Protein AF-A0A915IKS9-F1 (afdb_monomer_lite)

Secondary structure (DSSP, 8-state):
--HHHHHHHHHHHHHHHHHHHHHHHHHHHHHHHTTS----------------------------SS----S-----------EE---GGGTTSS--EE-SS-TT--SSHHHHHHHHGGGHHHHHTTS-TTHHHHHHHHHS-EEETTEEEEEPPPPP-

Radius of gyration: 26.79 Å; chains: 1;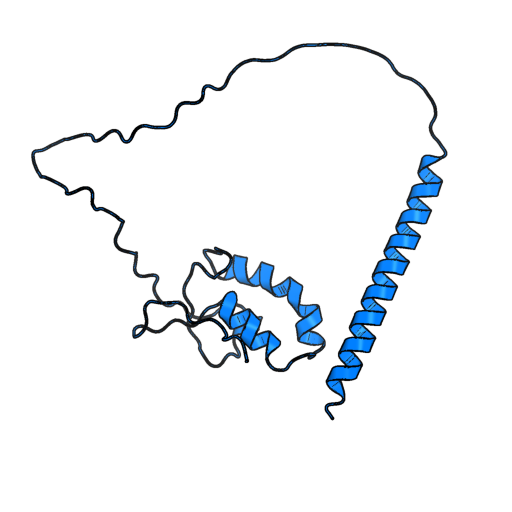 bounding box: 67×36×76 Å

pLDDT: mean 72.83, std 20.29, range [37.09, 98.12]

Organism: Romanomermis culicivorax (NCBI:txid13658)

Structure (mmCIF, N/CA/C/O backbone):
data_AF-A0A915IKS9-F1
#
_entry.id   AF-A0A915IKS9-F1
#
loop_
_atom_site.group_PDB
_atom_site.id
_atom_site.type_symbol
_atom_site.label_atom_id
_atom_site.label_alt_id
_atom_site.label_comp_id
_atom_site.label_asym_id
_atom_site.label_entity_id
_atom_site.label_seq_id
_atom_site.pdbx_PDB_ins_code
_atom_site.Cartn_x
_atom_site.Cartn_y
_atom_site.Cartn_z
_atom_site.occupancy
_atom_site.B_iso_or_equiv
_atom_site.auth_seq_id
_atom_site.auth_comp_id
_atom_site.auth_asym_id
_atom_site.auth_atom_id
_atom_site.pdbx_PDB_model_num
ATOM 1 N N . MET A 1 1 ? -26.507 4.222 9.496 1.00 41.69 1 MET A N 1
ATOM 2 C CA . MET A 1 1 ? -25.523 4.870 10.392 1.00 41.69 1 MET A CA 1
ATOM 3 C C . MET A 1 1 ? -24.549 3.788 10.842 1.00 41.69 1 MET A C 1
ATOM 5 O O . MET A 1 1 ? -24.970 2.900 11.567 1.00 41.69 1 MET A O 1
ATOM 9 N N . HIS A 1 2 ? -23.323 3.757 10.301 1.00 54.41 2 HIS A N 1
ATOM 10 C CA . HIS A 1 2 ? -22.366 2.670 10.568 1.00 54.41 2 HIS A CA 1
ATOM 11 C C . HIS A 1 2 ? -21.777 2.818 11.984 1.00 54.41 2 HIS A C 1
ATOM 13 O O . HIS A 1 2 ? -21.148 3.846 12.249 1.00 54.41 2 HIS A O 1
ATOM 19 N N . PRO A 1 3 ? -21.928 1.827 12.879 1.00 57.56 3 PRO A N 1
ATOM 20 C CA . PRO A 1 3 ? -21.398 1.897 14.245 1.00 57.56 3 PRO A CA 1
ATOM 21 C C . PRO A 1 3 ? -19.862 2.037 14.308 1.00 57.56 3 PRO A C 1
ATOM 23 O O . PRO A 1 3 ? -19.346 2.578 15.282 1.00 57.56 3 PRO A O 1
ATOM 26 N N . GLY A 1 4 ? -19.132 1.653 13.251 1.00 57.69 4 GLY A N 1
ATOM 27 C CA . GLY A 1 4 ? -17.664 1.739 13.188 1.00 57.69 4 GLY A CA 1
ATOM 28 C C . GLY A 1 4 ? -17.087 3.161 13.135 1.00 57.69 4 GLY A C 1
ATOM 29 O O . GLY A 1 4 ? -16.036 3.420 13.715 1.00 57.69 4 GLY A O 1
ATOM 30 N N . LYS A 1 5 ? -17.796 4.135 12.539 1.00 59.16 5 LYS A N 1
ATOM 31 C CA . LYS A 1 5 ? -17.267 5.509 12.391 1.00 59.16 5 LYS A CA 1
ATOM 32 C C . LYS A 1 5 ? -17.088 6.221 13.739 1.00 59.16 5 LYS A C 1
ATOM 34 O O . LYS A 1 5 ? -16.094 6.911 13.952 1.00 59.16 5 LYS A O 1
ATOM 39 N N . TYR A 1 6 ? -18.030 6.025 14.663 1.00 64.25 6 TYR A N 1
ATOM 40 C CA . TYR A 1 6 ? -17.951 6.585 16.018 1.00 64.25 6 TYR A CA 1
ATOM 41 C C . TYR A 1 6 ? -16.874 5.900 16.859 1.00 64.25 6 TYR A C 1
ATOM 43 O O . TYR A 1 6 ? -16.197 6.560 17.644 1.00 64.25 6 TYR A O 1
ATOM 51 N N . PHE A 1 7 ? -16.684 4.594 16.661 1.00 66.44 7 PHE A N 1
ATOM 52 C CA . PHE A 1 7 ? -15.640 3.832 17.339 1.00 66.44 7 PHE A CA 1
ATOM 53 C C . PHE A 1 7 ? -14.244 4.342 16.965 1.00 66.44 7 PHE A C 1
ATOM 55 O O . PHE A 1 7 ? -13.393 4.495 17.838 1.00 66.44 7 PHE A O 1
ATOM 62 N N . CYS A 1 8 ? -14.049 4.718 15.701 1.00 70.50 8 CYS A N 1
ATOM 63 C CA . CYS A 1 8 ? -12.806 5.319 15.235 1.00 70.50 8 CYS A CA 1
ATOM 64 C C . CYS A 1 8 ? -12.512 6.690 15.821 1.00 70.50 8 CYS A C 1
ATOM 66 O O . CYS A 1 8 ? -11.409 6.907 16.313 1.00 70.50 8 CYS A O 1
ATOM 68 N N . LEU A 1 9 ? -13.488 7.601 15.837 1.00 71.81 9 LEU A N 1
ATOM 69 C CA . LEU A 1 9 ? -13.283 8.912 16.455 1.00 71.81 9 LEU A CA 1
ATOM 70 C C . LEU A 1 9 ? -12.978 8.785 17.951 1.00 71.81 9 LEU A C 1
ATOM 72 O O . LEU A 1 9 ? -12.089 9.472 18.446 1.00 71.81 9 LEU A O 1
ATOM 76 N N . LEU A 1 10 ? -13.655 7.879 18.662 1.00 72.06 10 LEU A N 1
ATOM 77 C CA . LEU A 1 10 ? -13.424 7.650 20.089 1.00 72.06 10 LEU A CA 1
ATOM 78 C C . LEU A 1 10 ? -12.060 7.003 20.365 1.00 72.06 10 LEU A C 1
ATOM 80 O O . LEU A 1 10 ? -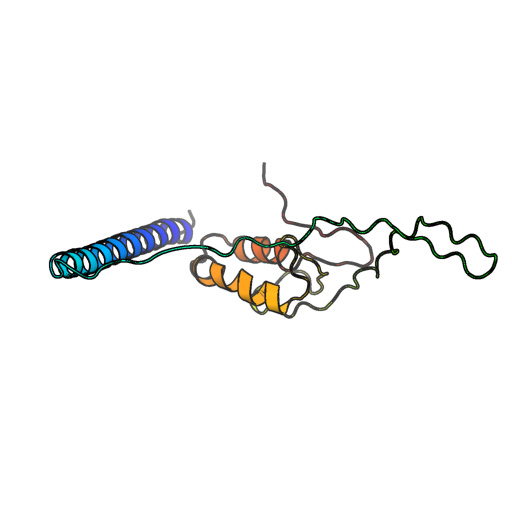11.362 7.459 21.263 1.00 72.06 10 LEU A O 1
ATOM 84 N N . ARG A 1 11 ? -11.645 5.987 19.597 1.00 72.06 11 ARG A N 1
ATOM 85 C CA . ARG A 1 11 ? -10.352 5.295 19.766 1.00 72.06 11 ARG A CA 1
ATOM 86 C C . ARG A 1 11 ? -9.164 6.157 19.355 1.00 72.06 11 ARG A C 1
ATOM 88 O O . ARG A 1 11 ? -8.187 6.181 20.092 1.00 72.06 11 ARG A O 1
ATOM 95 N N . ILE A 1 12 ? -9.256 6.886 18.240 1.00 74.12 12 ILE A N 1
ATOM 96 C CA . ILE A 1 12 ? -8.216 7.837 17.815 1.00 74.12 12 ILE A CA 1
ATOM 97 C C . ILE A 1 12 ? -8.108 8.965 18.842 1.00 74.12 12 ILE A C 1
ATOM 99 O O . ILE A 1 12 ? -7.006 9.281 19.272 1.00 74.12 12 ILE A O 1
ATOM 103 N N . SER A 1 13 ? -9.234 9.508 19.322 1.00 76.25 13 SER A N 1
ATOM 104 C CA . SER A 1 13 ? -9.206 10.522 20.384 1.00 76.25 13 SER A CA 1
ATOM 105 C C . SER A 1 13 ? -8.608 9.976 21.678 1.00 76.25 13 SER A C 1
ATOM 107 O O . SER A 1 13 ? -7.792 10.649 22.290 1.00 76.25 13 SER A O 1
ATOM 109 N N . TYR A 1 14 ? -8.957 8.755 22.093 1.00 79.50 14 TYR A N 1
ATOM 110 C CA . TYR A 1 14 ? -8.399 8.145 23.301 1.00 79.50 14 TYR A CA 1
ATOM 111 C C . TYR A 1 14 ? -6.902 7.857 23.142 1.00 79.50 14 TYR A C 1
ATOM 113 O O . TYR A 1 14 ? -6.137 8.195 24.028 1.00 79.50 14 TYR A O 1
ATOM 121 N N . LEU A 1 15 ? -6.446 7.327 22.002 1.00 78.00 15 LEU A N 1
ATOM 122 C CA . LEU A 1 15 ? -5.018 7.139 21.717 1.00 78.00 15 LEU A CA 1
ATOM 123 C C . LEU A 1 15 ? -4.256 8.465 21.718 1.00 78.00 15 LEU A C 1
ATOM 125 O O . LEU A 1 15 ? -3.207 8.546 22.342 1.00 78.00 15 LEU A O 1
ATOM 129 N N . LEU A 1 16 ? -4.795 9.514 21.095 1.00 79.50 16 LEU A N 1
ATOM 130 C CA . LEU A 1 16 ? -4.197 10.849 21.133 1.00 79.50 16 LEU A CA 1
ATOM 131 C C . LEU A 1 16 ? -4.157 11.406 22.561 1.00 79.50 16 LEU A C 1
ATOM 133 O O . LEU A 1 16 ? -3.137 11.948 22.963 1.00 79.50 16 LEU A O 1
ATOM 137 N N . ILE A 1 17 ? -5.215 11.219 23.356 1.00 82.62 17 ILE A N 1
ATOM 138 C CA . ILE A 1 17 ? -5.233 11.598 24.777 1.00 82.62 17 ILE A CA 1
ATOM 139 C C . ILE A 1 17 ? -4.177 10.812 25.564 1.00 82.62 17 ILE A C 1
ATOM 141 O O . ILE A 1 17 ? -3.473 11.409 26.367 1.00 82.62 17 ILE A O 1
ATOM 145 N N . PHE A 1 18 ? -4.026 9.505 25.332 1.00 80.06 18 PHE A N 1
ATOM 146 C CA . PHE A 1 18 ? -3.019 8.672 25.998 1.00 80.06 18 PHE A CA 1
ATOM 147 C C . PHE A 1 18 ? -1.597 9.039 25.586 1.00 80.06 18 PHE A C 1
ATOM 149 O O . PHE A 1 18 ? -0.738 9.111 26.453 1.00 80.06 18 PHE A O 1
ATOM 156 N N . ILE A 1 19 ? -1.349 9.309 24.303 1.00 83.75 19 ILE A N 1
ATOM 157 C CA . ILE A 1 19 ? -0.048 9.766 23.802 1.00 83.75 19 ILE A CA 1
ATOM 158 C C . ILE A 1 19 ? 0.281 11.130 24.404 1.00 83.75 19 ILE A C 1
ATOM 160 O O . ILE A 1 19 ? 1.359 11.300 24.954 1.00 83.75 19 ILE A O 1
ATOM 164 N N . VAL A 1 20 ? -0.658 12.079 24.389 1.00 84.31 20 VAL A N 1
ATOM 165 C CA . VAL A 1 20 ? -0.468 13.400 25.003 1.00 84.31 20 VAL A CA 1
ATOM 166 C C . VAL A 1 20 ? -0.233 13.268 26.508 1.00 84.31 20 VAL A C 1
ATOM 168 O O . VAL A 1 20 ? 0.686 13.884 27.031 1.00 84.31 20 VAL A O 1
ATOM 171 N N . HIS A 1 21 ? -0.997 12.432 27.211 1.00 84.56 21 HIS A N 1
ATOM 172 C CA . HIS A 1 21 ? -0.825 12.210 28.646 1.00 84.56 21 HIS A CA 1
ATOM 173 C C . HIS A 1 21 ? 0.508 11.519 28.972 1.00 84.56 21 HIS A C 1
ATOM 175 O O . HIS A 1 21 ? 1.189 11.932 29.903 1.00 84.56 21 HIS A O 1
ATOM 181 N N . TYR A 1 22 ? 0.911 10.513 28.192 1.00 79.00 22 TYR A N 1
ATOM 182 C CA . TYR A 1 22 ? 2.190 9.815 28.334 1.00 79.00 22 TYR A CA 1
ATOM 183 C C . TYR A 1 22 ? 3.370 10.748 28.044 1.00 79.00 22 TYR A C 1
ATOM 185 O O . TYR A 1 22 ? 4.272 10.856 28.864 1.00 79.00 22 TYR A O 1
ATOM 193 N N . SER A 1 23 ? 3.323 11.513 26.951 1.00 77.81 23 SER A N 1
ATOM 194 C CA . SER A 1 23 ? 4.346 12.510 26.625 1.00 77.81 23 SER A CA 1
ATOM 195 C C . SER A 1 23 ? 4.418 13.644 27.649 1.00 77.81 23 SER A C 1
ATOM 197 O O . SER A 1 23 ? 5.507 14.148 27.885 1.00 77.81 23 SER A O 1
ATOM 199 N N . ILE A 1 24 ? 3.302 14.041 28.278 1.00 78.06 24 ILE A N 1
ATOM 200 C CA . ILE A 1 24 ? 3.291 15.000 29.399 1.00 78.06 24 ILE A CA 1
ATOM 201 C C . ILE A 1 24 ? 3.924 14.382 30.655 1.00 78.06 24 ILE A C 1
ATOM 203 O O . ILE A 1 24 ? 4.684 15.062 31.342 1.00 78.06 24 ILE A O 1
ATOM 207 N N . SER A 1 25 ? 3.649 13.108 30.951 1.00 67.69 25 SER A N 1
ATOM 208 C CA . SER A 1 25 ? 4.277 12.387 32.066 1.00 67.69 25 SER A CA 1
ATOM 209 C C . SER A 1 25 ? 5.787 12.194 31.863 1.00 67.69 25 SER A C 1
ATOM 211 O O . SER A 1 25 ? 6.544 12.495 32.780 1.00 67.69 25 SER A O 1
ATOM 213 N N . ASP A 1 26 ? 6.238 11.815 30.663 1.00 63.00 26 ASP A N 1
ATOM 214 C CA . ASP A 1 26 ? 7.666 11.742 30.310 1.00 63.00 26 ASP A CA 1
ATOM 215 C C . ASP A 1 26 ? 8.338 13.126 30.360 1.00 63.00 26 ASP A C 1
ATOM 217 O O . ASP A 1 26 ? 9.484 13.256 30.792 1.00 63.00 26 ASP A O 1
ATOM 221 N N . ASN A 1 27 ? 7.631 14.196 29.966 1.00 59.41 27 ASN A N 1
ATOM 222 C CA . ASN A 1 27 ? 8.135 15.567 30.110 1.00 59.41 27 ASN A CA 1
ATOM 223 C C . ASN A 1 27 ? 8.356 15.932 31.586 1.00 59.41 27 ASN A C 1
ATOM 225 O O . ASN A 1 27 ? 9.328 16.603 31.915 1.00 59.41 27 ASN A O 1
ATOM 229 N N . PHE A 1 28 ? 7.479 15.466 32.480 1.00 58.88 28 PHE A N 1
ATOM 230 C CA . PHE A 1 28 ? 7.557 15.738 33.915 1.00 58.88 28 PHE A CA 1
ATOM 231 C C . PHE A 1 28 ? 8.701 14.977 34.603 1.00 58.88 28 PHE A C 1
ATOM 233 O O . PHE A 1 28 ? 9.380 15.545 35.459 1.00 58.88 28 PHE A O 1
ATOM 240 N N . GLU A 1 29 ? 8.959 13.729 34.204 1.00 58.56 29 GLU A N 1
ATOM 241 C CA . GLU A 1 29 ? 10.067 12.927 34.742 1.00 58.56 29 GLU A CA 1
ATOM 242 C C . GLU A 1 29 ? 11.431 13.500 34.310 1.00 58.56 29 GLU A C 1
ATOM 244 O O . GLU A 1 29 ? 12.319 13.693 35.144 1.00 58.56 29 GLU A O 1
ATOM 249 N N . ASN A 1 30 ? 11.546 13.949 33.053 1.00 54.53 30 ASN A N 1
ATOM 250 C CA . ASN A 1 30 ? 12.735 14.650 32.553 1.00 54.53 30 ASN A CA 1
ATOM 251 C C . ASN A 1 30 ? 12.957 16.026 33.220 1.00 54.53 30 ASN A C 1
ATOM 253 O O . ASN A 1 30 ? 14.101 16.419 33.461 1.00 54.53 30 ASN A O 1
ATOM 257 N N . HIS A 1 31 ? 11.890 16.749 33.588 1.00 56.88 31 HIS A N 1
ATOM 258 C CA . HIS A 1 31 ? 12.007 18.068 34.227 1.00 56.88 31 HIS A CA 1
ATOM 259 C C . HIS A 1 31 ? 12.482 18.008 35.691 1.00 56.88 31 HIS A C 1
ATOM 261 O O . HIS A 1 31 ? 13.012 18.998 36.204 1.00 56.88 31 HIS A O 1
ATOM 267 N N . LEU A 1 32 ? 12.328 16.863 36.370 1.00 56.12 32 LEU A N 1
ATOM 268 C CA . LEU A 1 32 ? 12.842 16.656 37.730 1.00 56.12 32 LEU A CA 1
ATOM 269 C C . LEU A 1 32 ? 14.339 16.303 37.739 1.00 56.12 32 LEU A C 1
ATOM 271 O O . LEU A 1 32 ? 15.047 16.709 38.663 1.00 56.12 32 LEU A O 1
ATOM 275 N N . GLN A 1 33 ? 14.855 15.644 36.696 1.00 55.38 33 GLN A N 1
ATOM 276 C CA . GLN A 1 33 ? 16.280 15.293 36.588 1.00 55.38 33 GLN A CA 1
ATOM 277 C C . GLN A 1 33 ? 17.174 16.448 36.117 1.00 55.38 33 GLN A C 1
ATOM 279 O O . GLN A 1 33 ? 18.367 16.445 36.402 1.00 55.38 33 GLN A O 1
ATOM 284 N N . GLN A 1 34 ? 16.614 17.483 35.485 1.00 55.84 34 GLN A N 1
ATOM 285 C CA . GLN A 1 34 ? 17.380 18.655 35.036 1.00 55.84 34 GLN A CA 1
ATOM 286 C C . GLN A 1 34 ? 17.671 19.687 36.135 1.00 55.84 34 GLN A C 1
ATOM 288 O O . GLN A 1 34 ? 18.408 20.641 35.903 1.00 55.84 34 GLN A O 1
ATOM 293 N N . SER A 1 35 ? 17.126 19.501 37.341 1.00 49.69 35 SER A N 1
ATOM 294 C CA . SER A 1 35 ? 17.351 20.416 38.470 1.00 49.69 35 SER A CA 1
ATOM 295 C C . SER A 1 35 ? 18.584 20.080 39.323 1.00 49.69 35 SER A C 1
ATOM 297 O O . SER A 1 35 ? 18.886 20.807 40.268 1.00 49.69 35 SER A O 1
ATOM 299 N N . VAL A 1 36 ? 19.324 19.013 38.990 1.00 58.16 36 VAL A N 1
ATOM 300 C CA . VAL A 1 36 ? 20.522 18.571 39.722 1.00 58.16 36 VAL A CA 1
ATOM 301 C C . VAL A 1 36 ? 21.657 18.302 38.733 1.00 58.16 36 VAL A C 1
ATOM 303 O O . VAL A 1 36 ? 21.815 17.175 38.295 1.00 58.16 36 VAL A O 1
ATOM 306 N N . ILE A 1 37 ? 22.408 19.337 38.348 1.00 56.09 37 ILE A N 1
ATOM 307 C CA . ILE A 1 37 ? 23.871 19.357 38.120 1.00 56.09 37 ILE A CA 1
ATOM 308 C C . ILE A 1 37 ? 24.233 20.813 37.775 1.00 56.09 37 ILE A C 1
ATOM 310 O O . ILE A 1 37 ? 23.763 21.372 36.786 1.00 56.09 37 ILE A O 1
ATOM 314 N N . SER A 1 38 ? 25.049 21.419 38.638 1.00 42.44 38 SER A N 1
ATOM 315 C CA . SER A 1 38 ? 25.654 22.748 38.506 1.00 42.44 38 SER A CA 1
ATOM 316 C C . SER A 1 38 ? 27.176 22.585 38.447 1.00 42.44 38 SER A C 1
ATOM 318 O O . SER A 1 38 ? 27.723 21.846 39.260 1.00 42.44 38 SER A O 1
ATOM 320 N N . GLU A 1 39 ? 27.789 23.335 37.524 1.00 57.69 39 GLU A N 1
ATOM 321 C CA . GLU A 1 39 ? 29.181 23.831 37.463 1.00 57.69 39 GLU A CA 1
ATOM 322 C C . GLU A 1 39 ? 30.383 22.896 37.152 1.00 57.69 39 GLU A C 1
ATOM 324 O O . GLU A 1 39 ? 30.690 21.962 37.884 1.00 57.69 39 GLU A O 1
ATOM 329 N N . ASN A 1 40 ? 31.142 23.353 36.133 1.00 41.06 40 ASN A N 1
ATOM 330 C CA . ASN A 1 40 ? 32.596 23.252 35.871 1.00 41.06 40 ASN A CA 1
ATOM 331 C C . ASN A 1 40 ? 33.187 22.033 35.133 1.00 41.06 40 ASN A C 1
ATOM 333 O O . ASN A 1 40 ? 33.287 20.948 35.687 1.00 41.06 40 ASN A O 1
ATOM 337 N N . ASP A 1 41 ? 33.632 22.266 33.885 1.00 44.03 41 ASP A N 1
ATOM 338 C CA . ASP A 1 41 ? 35.048 22.284 33.428 1.00 44.03 41 ASP A CA 1
ATOM 339 C C . ASP A 1 41 ? 35.050 22.679 31.920 1.00 44.03 41 ASP A C 1
ATOM 341 O O . ASP A 1 41 ? 34.355 22.055 31.127 1.00 44.03 41 ASP A O 1
ATOM 345 N N . PHE A 1 42 ? 35.506 23.867 31.492 1.00 42.31 42 PHE A N 1
ATOM 346 C CA . PHE A 1 42 ? 36.889 24.360 31.290 1.00 42.31 42 PHE A CA 1
ATOM 347 C C . PHE A 1 42 ? 37.459 24.085 29.860 1.00 42.31 42 PHE A C 1
ATOM 349 O O . PHE A 1 42 ? 37.278 23.000 29.326 1.00 42.31 42 PHE A O 1
ATOM 356 N N . TYR A 1 43 ? 38.081 25.129 29.267 1.00 40.16 43 TYR A N 1
ATOM 357 C CA . TYR A 1 43 ? 38.610 25.373 27.888 1.00 40.16 43 TYR A CA 1
ATOM 358 C C . TYR A 1 43 ? 39.497 24.250 27.273 1.00 40.16 43 TYR A C 1
ATOM 360 O O . TYR A 1 43 ? 40.063 23.464 28.024 1.00 40.16 43 TYR A O 1
ATOM 368 N N . ASP A 1 44 ? 39.641 24.046 25.947 1.00 40.34 44 ASP A N 1
ATOM 369 C CA . ASP A 1 44 ? 40.265 24.871 24.868 1.00 40.34 44 ASP A CA 1
ATOM 370 C C . ASP A 1 44 ? 39.957 24.210 23.481 1.00 40.34 44 ASP A C 1
ATOM 372 O O . ASP A 1 44 ? 39.821 22.990 23.429 1.00 40.34 44 ASP A O 1
ATOM 376 N N . HIS A 1 45 ? 39.627 24.900 22.374 1.00 48.44 45 HIS A N 1
ATOM 377 C CA . HIS A 1 45 ? 40.402 25.734 21.417 1.00 48.44 45 HIS A CA 1
ATOM 378 C C . HIS A 1 45 ? 40.792 25.001 20.101 1.00 48.44 45 HIS A C 1
ATOM 380 O O . HIS A 1 45 ? 41.606 24.084 20.106 1.00 48.44 45 HIS A O 1
ATOM 386 N N . ASP A 1 46 ? 40.168 25.480 19.015 1.00 44.16 46 ASP A N 1
ATOM 387 C CA . ASP A 1 46 ? 40.620 25.715 17.629 1.00 44.16 46 ASP A CA 1
ATOM 388 C C . ASP A 1 46 ? 41.068 24.634 16.609 1.00 44.16 46 ASP A C 1
ATOM 390 O O . ASP A 1 46 ? 41.874 23.740 16.853 1.00 44.16 46 ASP A O 1
ATOM 394 N N . ASP A 1 47 ? 40.548 24.908 15.399 1.00 52.22 47 ASP A N 1
ATOM 395 C CA . ASP A 1 47 ? 41.066 24.791 14.028 1.00 52.22 47 ASP A CA 1
ATOM 396 C C . ASP A 1 47 ? 41.153 23.450 13.279 1.00 52.22 47 ASP A C 1
ATOM 398 O O . ASP A 1 47 ? 41.903 22.530 13.603 1.00 52.22 47 ASP A O 1
ATOM 402 N N . GLY A 1 48 ? 40.444 23.430 12.142 1.00 43.31 48 GLY A N 1
ATOM 403 C CA . GLY A 1 48 ? 40.544 22.422 11.091 1.00 43.31 48 GLY A CA 1
ATOM 404 C C . GLY A 1 48 ? 39.586 22.659 9.917 1.00 43.31 48 GLY A C 1
ATOM 405 O O . GLY A 1 48 ? 38.828 21.757 9.579 1.00 43.31 48 GLY A O 1
ATOM 406 N N . ASP A 1 49 ? 39.600 23.850 9.308 1.00 50.19 49 ASP A N 1
ATOM 407 C CA . ASP A 1 49 ? 39.126 24.033 7.926 1.00 50.19 49 ASP A CA 1
ATOM 408 C C . ASP A 1 49 ? 40.172 23.430 6.976 1.00 50.19 49 ASP A C 1
ATOM 410 O O . ASP A 1 49 ? 41.335 23.815 7.078 1.00 50.19 49 ASP A O 1
ATOM 414 N N . LEU A 1 50 ? 39.774 22.510 6.082 1.00 53.38 50 LEU A N 1
ATOM 415 C CA . LEU A 1 50 ? 40.429 22.191 4.797 1.00 53.38 50 LEU A CA 1
ATOM 416 C C . LEU A 1 50 ? 39.541 21.236 3.957 1.00 53.38 50 LEU A C 1
ATOM 418 O O . LEU A 1 50 ? 39.362 20.070 4.300 1.00 53.38 50 LEU A O 1
ATOM 422 N N . ASP A 1 51 ? 39.025 21.809 2.865 1.00 43.81 51 ASP A N 1
ATOM 423 C CA . ASP A 1 51 ? 38.758 21.291 1.513 1.00 43.81 51 ASP A CA 1
ATOM 424 C C . ASP A 1 51 ? 37.931 20.005 1.283 1.00 43.81 51 ASP A C 1
ATOM 426 O O . ASP A 1 51 ? 38.390 18.892 1.521 1.00 43.81 51 ASP A O 1
ATOM 430 N N . ASP A 1 52 ? 36.796 20.151 0.581 1.00 46.44 52 ASP A N 1
ATOM 431 C CA . ASP A 1 52 ? 36.615 19.361 -0.645 1.00 46.44 52 ASP A CA 1
ATOM 432 C C . ASP A 1 52 ? 35.928 20.202 -1.731 1.00 46.44 52 ASP A C 1
ATOM 434 O O . ASP A 1 52 ? 34.826 20.736 -1.566 1.00 46.44 52 ASP A O 1
ATOM 438 N N . ASP A 1 53 ? 36.664 20.375 -2.825 1.00 47.38 53 ASP A N 1
ATOM 439 C CA . ASP A 1 53 ? 36.336 21.219 -3.959 1.00 47.38 53 ASP A CA 1
ATOM 440 C C . ASP A 1 53 ? 35.103 20.709 -4.707 1.00 47.38 53 ASP A C 1
ATOM 442 O O . ASP A 1 53 ? 34.943 19.540 -5.067 1.00 47.38 53 ASP A O 1
ATOM 446 N N . GLN A 1 54 ? 34.244 21.664 -5.029 1.00 48.16 54 GLN A N 1
ATOM 447 C CA . GLN A 1 54 ? 33.093 21.491 -5.885 1.00 48.16 54 GLN A CA 1
ATOM 448 C C . GLN A 1 54 ? 33.541 21.253 -7.333 1.00 48.16 54 GLN A C 1
ATOM 450 O O . GLN A 1 54 ? 33.691 22.202 -8.099 1.00 48.16 54 GLN A O 1
ATOM 455 N N . GLN A 1 55 ? 33.679 19.989 -7.744 1.00 41.84 55 GLN A N 1
ATOM 456 C CA . GLN A 1 55 ? 33.803 19.627 -9.158 1.00 41.84 55 GLN A CA 1
ATOM 457 C C . GLN A 1 55 ? 32.622 18.754 -9.601 1.00 41.84 55 GLN A C 1
ATOM 459 O O . GLN A 1 55 ? 32.612 17.528 -9.505 1.00 41.84 55 GLN A O 1
ATOM 464 N N . HIS A 1 56 ? 31.606 19.437 -10.125 1.00 47.56 56 HIS A N 1
ATOM 465 C CA . HIS A 1 56 ? 30.566 18.875 -10.979 1.00 47.56 56 HIS A CA 1
ATOM 466 C C . HIS A 1 56 ? 31.211 18.046 -12.113 1.00 47.56 56 HIS A C 1
ATOM 468 O O . HIS A 1 56 ? 32.052 18.587 -12.836 1.00 47.56 56 HIS A O 1
ATOM 474 N N . PRO A 1 57 ? 30.882 16.753 -12.297 1.00 44.66 57 PRO A N 1
ATOM 475 C CA . PRO A 1 57 ? 31.448 15.982 -13.390 1.00 44.66 57 PRO A CA 1
ATOM 476 C C . PRO A 1 57 ? 30.757 16.359 -14.702 1.00 44.66 57 PRO A C 1
ATOM 478 O O . PRO A 1 57 ? 29.627 15.960 -14.982 1.00 44.66 57 PRO A O 1
ATOM 481 N N . ASP A 1 58 ? 31.485 17.109 -15.526 1.00 40.44 58 ASP A N 1
ATOM 482 C CA . ASP A 1 58 ? 31.198 17.290 -16.941 1.00 40.44 58 ASP A CA 1
ATOM 483 C C . ASP A 1 58 ? 31.051 15.928 -17.637 1.00 40.44 58 ASP A C 1
ATOM 485 O O . ASP A 1 58 ? 31.900 15.035 -17.527 1.00 40.44 58 ASP A O 1
ATOM 489 N N . HIS A 1 59 ? 29.972 15.786 -18.407 1.00 50.59 59 HIS A N 1
ATOM 490 C CA . HIS A 1 59 ? 29.724 14.674 -19.321 1.00 50.59 59 HIS A CA 1
ATOM 491 C C . HIS A 1 59 ? 30.880 14.525 -20.330 1.00 50.59 59 HIS A C 1
ATOM 493 O O . HIS A 1 59 ? 30.873 15.089 -21.428 1.00 50.59 59 HIS A O 1
ATOM 499 N N . ARG A 1 60 ? 31.886 13.717 -19.989 1.00 49.59 60 ARG A N 1
ATOM 500 C CA . ARG A 1 60 ? 33.000 13.401 -20.885 1.00 49.59 60 ARG A CA 1
ATOM 501 C C . ARG A 1 60 ? 32.588 12.321 -21.883 1.00 49.59 60 ARG A C 1
ATOM 503 O O . ARG A 1 60 ? 32.703 11.125 -21.625 1.00 49.59 60 ARG A O 1
ATOM 510 N N . SER A 1 61 ? 32.143 12.750 -23.061 1.00 42.97 61 SER A N 1
ATOM 511 C CA . SER A 1 61 ? 32.011 11.867 -24.225 1.00 42.97 61 SER A CA 1
ATOM 512 C C . SER A 1 61 ? 33.394 11.363 -24.656 1.00 42.97 61 SER A C 1
ATOM 514 O O . SER A 1 61 ? 34.244 12.148 -25.071 1.00 42.97 61 SER A O 1
ATOM 516 N N . SER A 1 62 ? 33.622 10.050 -24.578 1.00 43.22 62 SER A N 1
ATOM 517 C CA . SER A 1 62 ? 34.795 9.390 -25.163 1.00 43.22 62 SER A CA 1
ATOM 518 C C . SER A 1 62 ? 34.381 8.748 -26.486 1.00 43.22 62 SER A C 1
ATOM 520 O O . SER A 1 62 ? 33.685 7.736 -26.497 1.00 43.22 62 SER A O 1
ATOM 522 N N . ILE A 1 63 ? 34.777 9.348 -27.611 1.00 50.22 63 ILE A N 1
ATOM 523 C CA . ILE A 1 63 ? 34.613 8.750 -28.942 1.00 50.22 63 ILE A CA 1
ATOM 524 C C . ILE A 1 63 ? 35.717 7.702 -29.113 1.00 50.22 63 ILE A C 1
ATOM 526 O O . ILE A 1 63 ? 36.886 8.054 -29.254 1.00 50.22 63 ILE A O 1
ATOM 530 N N . ILE A 1 64 ? 35.355 6.419 -29.139 1.00 55.91 64 ILE A N 1
ATOM 531 C CA . ILE A 1 64 ? 36.223 5.361 -29.665 1.00 55.91 64 ILE A CA 1
ATOM 532 C C . ILE A 1 64 ? 35.408 4.615 -30.727 1.00 55.91 64 ILE A C 1
ATOM 534 O O . ILE A 1 64 ? 34.377 4.023 -30.424 1.00 55.91 64 ILE A O 1
ATOM 538 N N . ASN A 1 65 ? 35.881 4.689 -31.974 1.00 44.97 65 ASN A N 1
ATOM 539 C CA . ASN A 1 65 ? 35.391 3.992 -33.172 1.00 44.97 65 ASN A CA 1
ATOM 540 C C . ASN A 1 65 ? 34.053 4.464 -33.773 1.00 44.97 65 ASN A C 1
ATOM 542 O O . ASN A 1 65 ? 33.066 3.740 -33.740 1.00 44.97 65 ASN A O 1
ATOM 546 N N . GLY A 1 66 ? 34.057 5.635 -34.424 1.00 54.38 66 GLY A N 1
ATOM 547 C CA . GLY A 1 66 ? 33.400 5.848 -35.732 1.00 54.38 66 GLY A CA 1
ATOM 548 C C . GLY A 1 66 ? 31.926 5.459 -35.936 1.00 54.38 66 GLY A C 1
ATOM 549 O O . GLY A 1 66 ? 31.507 5.323 -37.081 1.00 54.38 66 GLY A O 1
ATOM 550 N N . GLN A 1 67 ? 31.129 5.294 -34.883 1.00 51.28 67 GLN A N 1
ATOM 551 C CA . GLN A 1 67 ? 29.689 5.071 -34.964 1.00 51.28 67 GLN A CA 1
ATOM 552 C C . GLN A 1 67 ? 28.997 6.141 -34.124 1.00 51.28 67 GLN A C 1
ATOM 554 O O . GLN A 1 67 ? 29.196 6.226 -32.914 1.00 51.28 67 GLN A O 1
ATOM 559 N N . THR A 1 68 ? 28.188 6.980 -34.769 1.00 45.44 68 THR A N 1
ATOM 560 C CA . THR A 1 68 ? 27.274 7.913 -34.107 1.00 45.44 68 THR A CA 1
ATOM 561 C C . THR A 1 68 ? 26.301 7.128 -33.232 1.00 45.44 68 THR A C 1
ATOM 563 O O . THR A 1 68 ? 25.263 6.668 -33.707 1.00 45.44 68 THR A O 1
ATOM 566 N N . LYS A 1 69 ? 26.614 6.972 -31.944 1.00 42.66 69 LYS A N 1
ATOM 567 C CA . LYS A 1 69 ? 25.583 6.720 -30.941 1.00 42.66 69 LYS A CA 1
ATOM 568 C C . LYS A 1 69 ? 24.949 8.067 -30.643 1.00 42.66 69 LYS A C 1
ATOM 570 O O . LYS A 1 69 ? 25.562 8.930 -30.028 1.00 42.66 69 LYS A O 1
ATOM 575 N N . ASN A 1 70 ? 23.754 8.263 -31.183 1.00 37.09 70 ASN A N 1
ATOM 576 C CA . ASN A 1 70 ? 22.882 9.351 -30.789 1.00 37.09 70 ASN A CA 1
ATOM 577 C C . ASN A 1 70 ? 22.673 9.241 -29.272 1.00 37.09 70 ASN A C 1
ATOM 579 O O . ASN A 1 70 ? 22.023 8.305 -28.810 1.00 37.09 70 ASN A O 1
ATOM 583 N N . SER A 1 71 ? 23.248 10.167 -28.509 1.00 47.41 71 SER A N 1
ATOM 584 C CA . SER A 1 71 ? 23.046 10.307 -27.066 1.00 47.41 71 SER A CA 1
ATOM 585 C C . SER A 1 71 ? 21.662 10.888 -26.755 1.00 47.41 71 SER A C 1
ATOM 587 O O . SER A 1 71 ? 21.532 11.775 -25.928 1.00 47.41 71 SER A O 1
ATOM 589 N N . ASN A 1 72 ? 20.621 10.363 -27.396 1.00 48.66 72 ASN A N 1
ATOM 590 C CA . ASN A 1 72 ? 19.310 10.218 -26.781 1.00 48.66 72 ASN A CA 1
ATOM 591 C C . ASN A 1 72 ? 19.223 8.777 -26.288 1.00 48.66 72 ASN A C 1
ATOM 593 O O . ASN A 1 72 ? 18.419 7.975 -26.753 1.00 48.66 72 ASN A O 1
ATOM 597 N N . GLN A 1 73 ? 20.111 8.444 -25.357 1.00 42.56 73 GLN A N 1
ATOM 598 C CA . GLN A 1 73 ? 19.974 7.264 -24.526 1.00 42.56 73 GLN A CA 1
ATOM 599 C C . GLN A 1 73 ? 19.464 7.748 -23.166 1.00 42.56 73 GLN A C 1
ATOM 601 O O . GLN A 1 73 ? 20.112 7.592 -22.139 1.00 42.56 73 GLN A O 1
ATOM 606 N N . PHE A 1 74 ? 18.263 8.346 -23.177 1.00 51.56 74 PHE A N 1
ATOM 607 C CA . PHE A 1 74 ? 17.305 7.997 -22.135 1.00 51.56 74 PHE A CA 1
ATOM 608 C C . PHE A 1 74 ? 17.232 6.485 -22.250 1.00 51.56 74 PHE A C 1
ATOM 610 O O . PHE A 1 74 ? 16.793 5.985 -23.290 1.00 51.56 74 PHE A O 1
ATOM 617 N N . SER A 1 75 ? 17.858 5.783 -21.301 1.00 38.47 75 SER A N 1
ATOM 618 C CA . SER A 1 75 ? 17.749 4.337 -21.217 1.00 38.47 75 SER A CA 1
ATOM 619 C C . SER A 1 75 ? 16.272 4.056 -21.389 1.00 38.47 75 SER A C 1
ATOM 621 O O . SER A 1 75 ? 15.478 4.474 -20.545 1.00 38.47 75 SER A O 1
ATOM 623 N N . GLY A 1 76 ? 15.906 3.460 -22.529 1.00 42.78 76 GLY A N 1
ATOM 624 C CA . GLY A 1 76 ? 14.583 2.896 -22.688 1.00 42.78 76 GLY A CA 1
ATOM 625 C C . GLY A 1 76 ? 14.355 2.123 -21.410 1.00 42.78 76 GLY A C 1
ATOM 626 O O . GLY A 1 76 ? 15.252 1.380 -20.992 1.00 42.78 76 GLY A O 1
ATOM 627 N N . SER A 1 77 ? 13.263 2.461 -20.731 1.00 48.12 77 SER A N 1
ATOM 628 C CA . SER A 1 77 ? 12.823 1.770 -19.538 1.00 48.12 77 SER A CA 1
ATOM 629 C C . SER A 1 77 ? 13.149 0.297 -19.734 1.00 48.12 77 SER A C 1
ATOM 631 O O . SER A 1 77 ? 12.659 -0.307 -20.692 1.00 48.12 77 SER A O 1
ATOM 633 N N . GLU A 1 78 ? 13.990 -0.274 -18.868 1.00 53.56 78 GLU A N 1
ATOM 634 C CA . GLU A 1 78 ? 13.709 -1.633 -18.425 1.00 53.56 78 GLU A CA 1
ATOM 635 C C . GLU A 1 78 ? 12.237 -1.550 -18.045 1.00 53.56 78 GLU A C 1
ATOM 637 O O . GLU A 1 78 ? 11.887 -0.900 -17.062 1.00 53.56 78 GLU A O 1
ATOM 642 N N . GLU A 1 79 ? 11.380 -1.954 -18.977 1.00 58.00 79 GLU A N 1
ATOM 643 C CA . GLU A 1 79 ? 9.939 -1.814 -18.903 1.00 58.00 79 GLU A CA 1
ATOM 644 C C . GLU A 1 79 ? 9.599 -2.508 -17.598 1.00 58.00 79 GLU A C 1
ATOM 646 O O . GLU A 1 79 ? 9.803 -3.719 -17.512 1.00 58.00 79 GLU A O 1
ATOM 651 N N . ALA A 1 8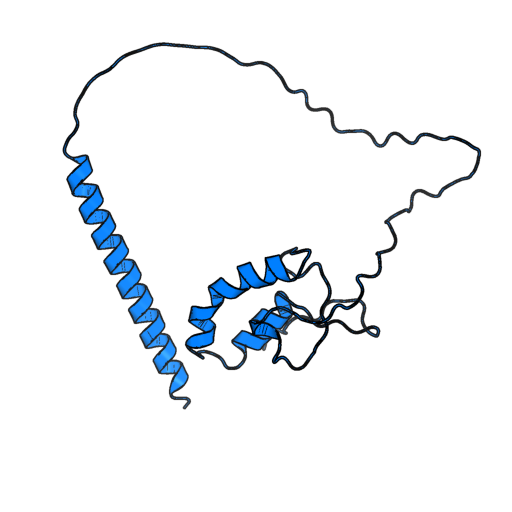0 ? 9.312 -1.732 -16.544 1.00 66.19 80 ALA A N 1
ATOM 652 C CA . ALA A 1 80 ? 9.339 -2.240 -15.181 1.00 66.19 80 ALA A CA 1
ATOM 653 C C . ALA A 1 80 ? 8.314 -3.366 -15.113 1.00 66.19 80 ALA A C 1
ATOM 655 O O . ALA A 1 80 ? 7.104 -3.124 -15.123 1.00 66.19 80 ALA A O 1
ATOM 656 N N . ARG A 1 81 ? 8.813 -4.604 -15.194 1.00 81.38 81 ARG A N 1
ATOM 657 C CA . ARG A 1 81 ? 7.970 -5.763 -15.453 1.00 81.38 81 ARG A CA 1
ATOM 658 C C . ARG A 1 81 ? 7.037 -5.917 -14.271 1.00 81.38 81 ARG A C 1
ATOM 660 O O . ARG A 1 81 ? 7.459 -5.770 -13.126 1.00 81.38 81 ARG A O 1
ATOM 667 N N . CYS A 1 82 ? 5.777 -6.228 -14.558 1.00 91.62 82 CYS A N 1
ATOM 668 C CA . CYS A 1 82 ? 4.831 -6.529 -13.502 1.00 91.62 82 CYS A CA 1
ATOM 669 C C . CYS A 1 82 ? 5.368 -7.681 -12.644 1.00 91.62 82 CYS A C 1
ATOM 671 O O . CYS A 1 82 ? 5.692 -8.756 -13.151 1.00 91.62 82 CYS A O 1
ATOM 673 N N . GLU A 1 83 ? 5.413 -7.469 -11.338 1.00 93.88 83 GLU A N 1
ATOM 674 C CA . GLU A 1 83 ? 5.799 -8.467 -10.355 1.00 93.88 83 GLU A CA 1
ATOM 675 C C . GLU A 1 83 ? 4.615 -8.819 -9.456 1.00 93.88 83 GLU A C 1
ATOM 677 O O . GLU A 1 83 ? 3.696 -8.025 -9.248 1.00 93.88 83 GLU A O 1
ATOM 682 N N . ARG A 1 84 ? 4.588 -10.057 -8.958 1.00 96.25 84 ARG A N 1
ATOM 683 C CA . ARG A 1 84 ? 3.510 -10.523 -8.081 1.00 96.25 84 ARG A CA 1
ATOM 684 C C . ARG A 1 84 ? 3.573 -9.772 -6.753 1.00 96.25 84 ARG A C 1
ATOM 686 O O . ARG A 1 84 ? 4.655 -9.613 -6.195 1.00 96.25 84 ARG A O 1
ATOM 693 N N . ILE A 1 85 ? 2.415 -9.388 -6.225 1.00 97.88 85 ILE A N 1
ATOM 694 C CA . ILE A 1 85 ? 2.329 -8.761 -4.905 1.00 97.88 85 ILE A CA 1
ATOM 695 C C . ILE A 1 85 ? 2.754 -9.760 -3.825 1.00 97.88 85 ILE A C 1
ATOM 697 O O . ILE A 1 85 ? 2.224 -10.870 -3.744 1.00 97.88 85 ILE A O 1
ATOM 701 N N . THR A 1 86 ? 3.702 -9.350 -2.991 1.00 97.94 86 THR A N 1
ATOM 702 C CA . THR A 1 86 ? 4.204 -10.084 -1.825 1.00 97.94 86 THR A CA 1
ATOM 703 C C . THR A 1 86 ? 3.999 -9.316 -0.521 1.00 97.94 86 THR A C 1
ATOM 705 O O . THR A 1 86 ? 4.135 -9.911 0.547 1.00 97.94 86 THR A O 1
ATOM 708 N N . ILE A 1 87 ? 3.616 -8.034 -0.586 1.00 97.81 87 ILE A N 1
ATOM 709 C CA . ILE A 1 87 ? 3.280 -7.221 0.590 1.00 97.81 87 ILE A CA 1
ATOM 710 C C . ILE A 1 87 ? 2.092 -7.866 1.326 1.00 97.81 87 ILE A C 1
ATOM 712 O O . ILE A 1 87 ? 0.992 -7.889 0.761 1.00 97.81 87 ILE A O 1
ATOM 716 N N . PRO A 1 88 ? 2.254 -8.345 2.579 1.00 96.19 88 PRO A N 1
ATOM 717 C CA . PRO A 1 88 ? 1.224 -9.119 3.279 1.00 96.19 88 PRO A CA 1
ATOM 718 C C . PRO A 1 88 ? -0.134 -8.417 3.355 1.00 96.19 88 PRO A C 1
ATOM 720 O O . PRO A 1 88 ? -1.176 -9.037 3.150 1.00 96.19 88 PRO A O 1
ATOM 723 N N . LEU A 1 89 ? -0.120 -7.101 3.579 1.00 95.06 89 LEU A N 1
ATOM 724 C CA . LEU A 1 89 ? -1.325 -6.283 3.663 1.00 95.06 89 LEU A CA 1
ATOM 725 C C . LEU A 1 89 ? -2.104 -6.210 2.335 1.00 95.06 89 LEU A C 1
ATOM 727 O O . LEU A 1 89 ? -3.325 -6.054 2.346 1.00 95.06 89 LEU A O 1
ATOM 731 N N . CYS A 1 90 ? -1.420 -6.349 1.198 1.00 96.94 90 CYS A N 1
ATOM 732 C CA . CYS A 1 90 ? -1.990 -6.154 -0.136 1.00 96.94 90 CYS A CA 1
ATOM 733 C C . CYS A 1 90 ? -2.297 -7.456 -0.887 1.00 96.94 90 CYS A C 1
ATOM 735 O O . CYS A 1 90 ? -2.782 -7.400 -2.015 1.00 96.94 90 CYS A O 1
ATOM 737 N N . LEU A 1 91 ? -2.082 -8.621 -0.264 1.00 96.31 91 LEU A N 1
ATOM 738 C CA . LEU A 1 91 ? -2.375 -9.933 -0.864 1.00 96.31 91 LEU A CA 1
ATOM 739 C C . LEU A 1 91 ? -3.859 -10.141 -1.201 1.00 96.31 91 LEU A C 1
ATOM 741 O O . LEU A 1 91 ? -4.189 -10.922 -2.085 1.00 96.31 91 LEU A O 1
ATOM 745 N N . ASP A 1 92 ? -4.745 -9.453 -0.488 1.00 91.56 92 ASP A N 1
ATOM 746 C CA . ASP A 1 92 ? -6.199 -9.553 -0.628 1.00 91.56 92 ASP A CA 1
ATOM 747 C C . ASP A 1 92 ? -6.761 -8.238 -1.192 1.00 91.56 92 ASP A C 1
ATOM 749 O O . ASP A 1 92 ? -7.556 -7.530 -0.571 1.00 91.56 92 ASP A O 1
ATOM 753 N N . THR A 1 93 ? -6.227 -7.854 -2.349 1.00 93.62 93 THR A N 1
ATOM 754 C CA . THR A 1 93 ? -6.674 -6.720 -3.169 1.00 93.62 93 THR A CA 1
ATOM 755 C C . THR A 1 93 ? -7.242 -7.250 -4.493 1.00 93.62 93 THR A C 1
ATOM 757 O O . THR A 1 93 ? -7.004 -8.405 -4.848 1.00 93.62 93 THR A O 1
ATOM 760 N N . PRO A 1 94 ? -8.023 -6.460 -5.259 1.00 93.44 94 PRO A N 1
ATOM 761 C CA . PRO A 1 94 ? -8.642 -6.947 -6.499 1.00 93.44 94 PRO A CA 1
ATOM 762 C C . PRO A 1 94 ? -7.649 -7.178 -7.655 1.00 93.44 94 PRO A C 1
ATOM 764 O O . PRO A 1 94 ? -8.063 -7.572 -8.745 1.00 93.44 94 PRO A O 1
ATOM 767 N N . TYR A 1 95 ? -6.354 -6.936 -7.447 1.00 93.62 95 TYR A N 1
ATOM 768 C CA . TYR A 1 95 ? -5.289 -7.151 -8.420 1.00 93.62 95 TYR A CA 1
ATOM 769 C C . TYR A 1 95 ? -4.109 -7.871 -7.754 1.00 93.62 95 TYR A C 1
ATOM 771 O O . TYR A 1 95 ? -3.902 -7.766 -6.554 1.00 93.62 95 TYR A O 1
ATOM 779 N N . ASN A 1 96 ? -3.334 -8.625 -8.537 1.00 95.81 96 ASN A N 1
ATOM 780 C CA . ASN A 1 96 ? -2.277 -9.507 -8.011 1.00 95.81 96 ASN A CA 1
ATOM 781 C C . ASN A 1 96 ? -0.859 -9.094 -8.422 1.00 95.81 96 ASN A C 1
ATOM 783 O O . ASN A 1 96 ? 0.111 -9.744 -8.026 1.00 95.81 96 ASN A O 1
ATOM 787 N N . PHE A 1 97 ? -0.743 -8.058 -9.250 1.00 94.69 97 PHE A N 1
ATOM 788 C CA . PHE A 1 97 ? 0.514 -7.620 -9.837 1.00 94.69 97 PHE A CA 1
ATOM 789 C C . PHE A 1 97 ? 0.730 -6.133 -9.600 1.00 94.69 97 PHE A C 1
ATOM 791 O O . PHE A 1 97 ? -0.191 -5.330 -9.765 1.00 94.69 97 PHE A O 1
ATOM 798 N N . THR A 1 98 ? 1.963 -5.793 -9.252 1.00 94.50 98 THR A N 1
ATOM 799 C CA . THR A 1 98 ? 2.445 -4.434 -9.027 1.00 94.50 98 THR A CA 1
ATOM 800 C C . THR A 1 98 ? 3.665 -4.158 -9.897 1.00 94.50 98 THR A C 1
ATOM 802 O O . THR A 1 98 ? 4.194 -5.059 -10.544 1.00 94.50 98 THR A O 1
ATOM 805 N N . ARG A 1 99 ? 4.091 -2.902 -9.951 1.00 92.06 99 ARG A N 1
ATOM 806 C CA . ARG A 1 99 ? 5.387 -2.497 -10.500 1.00 92.06 99 ARG A CA 1
ATOM 807 C C . ARG A 1 99 ? 6.077 -1.559 -9.521 1.00 92.06 99 ARG A C 1
ATOM 809 O O . ARG A 1 99 ? 5.399 -0.839 -8.790 1.00 92.06 99 ARG A O 1
ATOM 816 N N . MET A 1 100 ? 7.403 -1.555 -9.564 1.00 92.75 100 MET A N 1
ATOM 817 C CA . MET A 1 100 ? 8.248 -0.624 -8.821 1.00 92.75 100 MET A CA 1
ATOM 818 C C . MET A 1 100 ? 8.964 0.319 -9.814 1.00 92.75 100 MET A C 1
ATOM 820 O O . MET A 1 100 ? 9.171 -0.075 -10.965 1.00 92.75 100 MET A O 1
ATOM 824 N N . PRO A 1 101 ? 9.351 1.543 -9.417 1.00 93.62 101 PRO A N 1
ATOM 825 C CA . PRO A 1 101 ? 9.130 2.130 -8.101 1.00 93.62 101 PRO A CA 1
ATOM 826 C C . PRO A 1 101 ? 7.662 2.497 -7.838 1.00 93.62 101 PRO A C 1
ATOM 828 O O . PRO A 1 101 ? 6.887 2.729 -8.768 1.00 93.62 101 PRO A O 1
ATOM 831 N N . ASN A 1 102 ? 7.268 2.517 -6.563 1.00 94.12 102 ASN A N 1
ATOM 832 C CA . ASN A 1 102 ? 5.942 2.997 -6.154 1.00 94.12 102 ASN A CA 1
ATOM 833 C C . ASN A 1 102 ? 5.923 4.528 -5.962 1.00 94.12 102 ASN A C 1
ATOM 835 O O . ASN A 1 102 ? 6.917 5.204 -6.215 1.00 94.12 102 ASN A O 1
ATOM 839 N N . LEU A 1 103 ? 4.793 5.098 -5.517 1.00 92.12 103 LEU A N 1
ATOM 840 C CA . LEU A 1 103 ? 4.638 6.558 -5.364 1.00 92.12 103 LEU A CA 1
ATOM 841 C C . LEU A 1 103 ? 5.623 7.181 -4.355 1.00 92.12 103 LEU A C 1
ATOM 843 O O . LEU A 1 103 ? 5.883 8.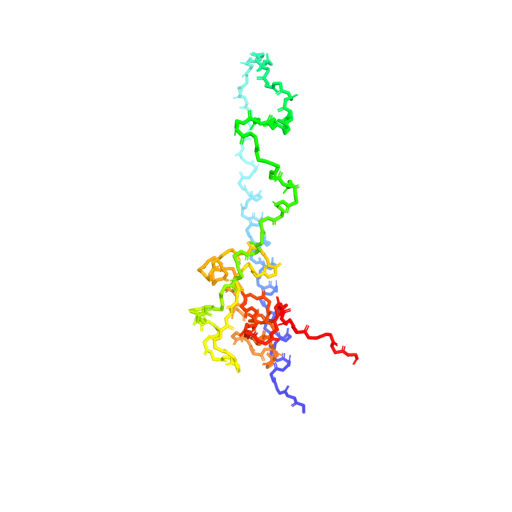379 -4.407 1.00 92.12 103 LEU A O 1
ATOM 847 N N . PHE A 1 104 ? 6.159 6.371 -3.446 1.00 94.12 104 PHE A N 1
ATOM 848 C CA . PHE A 1 104 ? 7.126 6.776 -2.428 1.00 94.12 104 PHE A CA 1
ATOM 849 C C . PHE A 1 104 ? 8.572 6.435 -2.815 1.00 94.12 104 PHE A C 1
ATOM 851 O O . PHE A 1 104 ? 9.445 6.456 -1.956 1.00 94.12 104 PHE A O 1
ATOM 858 N N . ASP A 1 105 ? 8.817 6.100 -4.085 1.00 93.62 105 ASP A N 1
ATOM 859 C CA . ASP A 1 105 ? 10.140 5.771 -4.630 1.00 93.62 105 ASP A CA 1
ATOM 860 C C . ASP A 1 105 ? 10.804 4.538 -3.987 1.00 93.62 105 ASP A C 1
ATOM 862 O O . ASP A 1 105 ? 12.014 4.334 -4.052 1.00 93.62 105 ASP A O 1
ATOM 866 N N . HIS A 1 106 ? 10.004 3.654 -3.384 1.00 96.12 106 HIS A N 1
ATOM 867 C CA . HIS A 1 106 ? 10.499 2.334 -3.011 1.00 96.12 106 HIS A CA 1
ATOM 868 C C . HIS A 1 106 ? 10.780 1.546 -4.286 1.00 96.12 106 HIS A C 1
ATOM 870 O O . HIS A 1 106 ? 9.892 1.409 -5.127 1.00 96.12 106 HIS A O 1
ATOM 876 N N . HIS A 1 107 ? 11.984 0.998 -4.424 1.00 95.00 107 HIS A N 1
ATOM 877 C CA . HIS A 1 107 ? 12.374 0.204 -5.594 1.00 95.00 107 HIS A CA 1
ATOM 878 C C . HIS A 1 107 ? 12.069 -1.292 -5.450 1.00 95.00 107 HIS A C 1
ATOM 880 O O . HIS A 1 107 ? 12.228 -2.046 -6.408 1.00 95.00 107 HIS A O 1
ATOM 886 N N . ASP A 1 108 ? 11.605 -1.722 -4.279 1.00 95.94 108 ASP A N 1
ATOM 887 C CA . ASP A 1 108 ? 11.284 -3.107 -3.965 1.00 95.94 108 ASP A CA 1
ATOM 888 C C . ASP A 1 108 ? 10.065 -3.197 -3.029 1.00 95.94 108 ASP A C 1
ATOM 890 O O . ASP A 1 108 ? 9.739 -2.269 -2.286 1.00 95.94 108 ASP A O 1
ATOM 894 N N . GLN A 1 109 ? 9.365 -4.332 -3.056 1.00 97.75 109 GLN A N 1
ATOM 895 C CA . GLN A 1 109 ? 8.189 -4.536 -2.207 1.00 97.75 109 GLN A CA 1
ATOM 896 C C . GLN A 1 109 ? 8.518 -4.720 -0.722 1.00 97.75 109 GLN A C 1
ATOM 898 O O . GLN A 1 109 ? 7.631 -4.529 0.108 1.00 97.75 109 GLN A O 1
ATOM 903 N N . GLN A 1 110 ? 9.750 -5.092 -0.363 1.00 98.12 110 GLN A N 1
ATOM 904 C CA . GLN A 1 110 ? 10.124 -5.298 1.034 1.00 98.12 110 GLN A CA 1
ATOM 905 C C . GLN A 1 110 ? 10.224 -3.956 1.768 1.00 98.12 110 GLN A C 1
ATOM 907 O O . GLN A 1 110 ? 9.655 -3.821 2.850 1.00 98.12 110 GLN A O 1
ATOM 912 N N . SER A 1 111 ? 10.866 -2.951 1.171 1.00 97.88 111 SER A N 1
ATOM 913 C CA . SER A 1 111 ? 10.901 -1.588 1.708 1.00 97.88 111 SER A CA 1
ATOM 914 C C . SER A 1 111 ? 9.496 -0.985 1.787 1.00 97.88 111 SER A C 1
ATOM 916 O O . SER A 1 111 ? 9.103 -0.481 2.839 1.00 97.88 111 SER A O 1
ATOM 918 N N . ALA A 1 112 ? 8.679 -1.163 0.744 1.00 97.81 112 ALA A N 1
ATOM 919 C CA . ALA A 1 112 ? 7.276 -0.747 0.760 1.00 97.81 112 ALA A CA 1
ATOM 920 C C . ALA A 1 112 ? 6.450 -1.436 1.868 1.00 97.81 112 ALA A C 1
ATOM 922 O O . ALA A 1 112 ? 5.598 -0.795 2.486 1.00 97.81 112 ALA A O 1
ATOM 923 N N . ALA A 1 113 ? 6.697 -2.726 2.133 1.00 97.69 113 ALA A N 1
ATOM 924 C CA . ALA A 1 113 ? 6.021 -3.485 3.185 1.00 97.69 113 ALA A CA 1
ATOM 925 C C . ALA A 1 113 ? 6.378 -2.982 4.589 1.00 97.69 113 ALA A C 1
ATOM 927 O O . ALA A 1 113 ? 5.496 -2.893 5.435 1.00 97.69 113 ALA A O 1
ATOM 928 N N . VAL A 1 114 ? 7.634 -2.603 4.832 1.00 97.50 114 VAL A N 1
ATOM 929 C CA . VAL A 1 114 ? 8.035 -2.011 6.118 1.00 97.50 114 VAL A CA 1
ATOM 930 C C . VAL A 1 114 ? 7.329 -0.672 6.331 1.00 97.50 114 VAL A C 1
ATOM 932 O O . VAL A 1 114 ? 6.754 -0.436 7.388 1.00 97.50 114 VAL A O 1
ATOM 935 N N . SER A 1 115 ? 7.304 0.195 5.319 1.00 96.94 115 SER A N 1
ATOM 936 C CA . SER A 1 115 ? 6.695 1.521 5.457 1.00 96.94 115 SER A CA 1
ATOM 937 C C . SER A 1 115 ? 5.168 1.490 5.579 1.00 96.94 115 SER A C 1
ATOM 939 O O . SER A 1 115 ? 4.594 2.317 6.283 1.00 96.94 115 SER A O 1
ATOM 941 N N . ILE A 1 116 ? 4.477 0.551 4.921 1.00 96.44 116 ILE A N 1
ATOM 942 C CA . ILE A 1 116 ? 3.010 0.458 5.025 1.00 96.44 116 ILE A CA 1
ATOM 943 C C . ILE A 1 116 ? 2.547 -0.086 6.392 1.00 96.44 116 ILE A C 1
ATOM 945 O O . ILE A 1 116 ? 1.410 0.169 6.795 1.00 96.44 116 ILE A O 1
ATOM 949 N N . GLU A 1 117 ? 3.407 -0.794 7.139 1.00 93.88 117 GLU A N 1
ATOM 950 C CA . GLU A 1 117 ? 3.071 -1.337 8.466 1.00 93.88 117 GLU A CA 1
ATOM 951 C C . GLU A 1 117 ? 2.745 -0.254 9.504 1.00 93.88 117 GLU A C 1
ATOM 953 O O . GLU A 1 117 ? 1.965 -0.513 10.424 1.00 93.88 117 GLU A O 1
ATOM 958 N N . GLU A 1 118 ? 3.241 0.975 9.336 1.00 92.00 118 GLU A N 1
ATOM 959 C CA . GLU A 1 118 ? 2.912 2.113 10.209 1.00 92.00 118 GLU A CA 1
ATOM 960 C C . GLU A 1 118 ? 1.399 2.395 10.253 1.00 92.00 118 GLU A C 1
ATOM 962 O O . GLU A 1 118 ? 0.853 2.848 11.263 1.00 92.00 118 GLU A O 1
ATOM 967 N N . TYR A 1 119 ? 0.684 2.042 9.182 1.00 91.75 119 TYR A N 1
ATOM 968 C CA . TYR A 1 119 ? -0.759 2.227 9.071 1.00 91.75 119 TYR A CA 1
ATOM 969 C C . TYR A 1 119 ? -1.569 1.085 9.696 1.00 91.75 119 TYR A C 1
ATOM 971 O O . TYR A 1 119 ? -2.795 1.198 9.766 1.00 91.75 119 TYR A O 1
ATOM 979 N N . ASN A 1 120 ? -0.937 0.015 10.202 1.00 88.75 120 ASN A N 1
ATOM 980 C CA . ASN A 1 120 ? -1.634 -1.137 10.790 1.00 88.75 120 ASN A CA 1
ATOM 981 C C . ASN A 1 120 ? -2.596 -0.731 11.906 1.00 88.75 120 ASN A C 1
ATOM 983 O O . ASN A 1 120 ? -3.692 -1.279 12.001 1.00 88.75 120 ASN A O 1
ATOM 987 N N . LEU A 1 121 ? -2.233 0.259 12.728 1.00 86.00 121 LEU A N 1
ATOM 988 C CA . LEU A 1 121 ? -3.137 0.770 13.757 1.00 86.0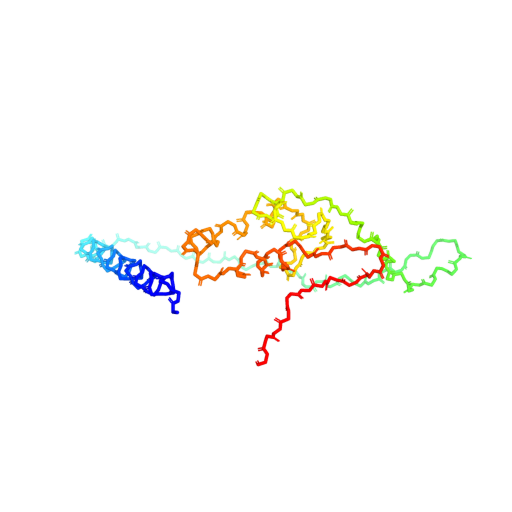0 121 LEU A CA 1
ATOM 989 C C . LEU A 1 121 ? -4.430 1.311 13.139 1.00 86.00 121 LEU A C 1
ATOM 991 O O . LEU A 1 121 ? -5.510 0.955 13.600 1.00 86.00 121 LEU A O 1
ATOM 995 N N . LEU A 1 122 ? -4.336 2.107 12.074 1.00 86.81 122 LEU A N 1
ATOM 996 C CA . LEU A 1 122 ? -5.494 2.695 11.395 1.00 86.81 122 LEU A CA 1
ATOM 997 C C . LEU A 1 122 ? -6.314 1.650 10.628 1.00 86.81 122 LEU A C 1
ATOM 999 O O . LEU A 1 122 ? -7.543 1.714 10.627 1.00 86.81 122 LEU A O 1
ATOM 1003 N N . ILE A 1 123 ? -5.643 0.674 10.016 1.00 88.75 123 ILE A N 1
ATOM 1004 C CA . ILE A 1 123 ? -6.271 -0.424 9.274 1.00 88.75 123 ILE A CA 1
ATOM 1005 C C . ILE A 1 123 ? -7.057 -1.327 10.226 1.00 88.75 123 ILE A C 1
ATOM 1007 O O . ILE A 1 123 ? -8.232 -1.588 9.987 1.00 88.75 123 ILE A O 1
ATOM 1011 N N . ASN A 1 124 ? -6.446 -1.731 11.342 1.00 86.56 124 ASN A N 1
ATOM 1012 C CA . ASN A 1 124 ? -7.058 -2.617 12.334 1.00 86.56 124 ASN A CA 1
ATOM 1013 C C . ASN A 1 124 ? -8.217 -1.959 13.098 1.00 86.56 124 ASN A C 1
ATOM 1015 O O . ASN A 1 124 ? -9.018 -2.660 13.710 1.00 86.56 124 ASN A O 1
ATOM 1019 N N . GLN A 1 125 ? -8.307 -0.623 13.100 1.00 83.62 125 GLN A N 1
ATOM 1020 C CA . GLN A 1 125 ? -9.481 0.078 13.631 1.00 83.62 125 GLN A CA 1
ATOM 1021 C C . GLN A 1 125 ? -10.664 0.110 12.643 1.00 83.62 125 GLN A C 1
ATOM 1023 O O . GLN A 1 125 ? -11.751 0.520 13.043 1.00 83.62 125 GLN A O 1
ATOM 1028 N N . GLU A 1 126 ? -10.476 -0.292 11.378 1.00 83.56 126 GLU A N 1
ATOM 1029 C CA . GLU A 1 126 ? -11.526 -0.382 10.347 1.00 83.56 126 GLU A CA 1
ATOM 1030 C C . GLU A 1 126 ? -12.341 0.913 10.162 1.00 83.56 126 GLU A C 1
ATOM 1032 O O . GLU A 1 126 ? -13.550 0.911 9.918 1.00 83.56 126 GLU A O 1
ATOM 1037 N N . CYS A 1 127 ? -11.673 2.065 10.253 1.00 84.81 127 CYS A N 1
ATOM 1038 C CA . CYS A 1 127 ? -12.335 3.371 10.150 1.00 84.81 127 CYS A CA 1
ATOM 1039 C C . CYS A 1 127 ? -12.925 3.663 8.775 1.00 84.81 127 CYS A C 1
ATOM 1041 O O . CYS A 1 127 ? -13.868 4.450 8.646 1.00 84.81 127 CYS A O 1
ATOM 1043 N N . SER A 1 128 ? -12.353 3.041 7.751 1.00 89.06 128 SER A N 1
ATOM 1044 C CA . SER A 1 128 ? -12.786 3.133 6.369 1.00 89.06 128 SER A CA 1
ATOM 1045 C C . SER A 1 128 ? -12.528 1.798 5.690 1.00 89.06 128 SER A C 1
ATOM 1047 O O . SER A 1 128 ? -11.395 1.316 5.676 1.00 89.06 128 SER A O 1
ATOM 1049 N N . GLU A 1 129 ? -13.565 1.245 5.068 1.00 87.75 129 GLU A N 1
ATOM 1050 C CA . GLU A 1 129 ? -13.470 0.037 4.241 1.00 87.75 129 GLU A CA 1
ATOM 1051 C C . GLU A 1 129 ? -12.544 0.226 3.025 1.00 87.75 129 GLU A C 1
ATOM 1053 O O . GLU A 1 129 ? -12.015 -0.738 2.480 1.00 87.75 129 GLU A O 1
ATOM 1058 N N . HIS A 1 130 ? -12.289 1.477 2.630 1.00 90.00 130 HIS A N 1
ATOM 1059 C CA . HIS A 1 130 ? -11.430 1.812 1.498 1.00 90.00 130 HIS A CA 1
ATOM 1060 C C . HIS A 1 130 ? -9.969 2.064 1.881 1.00 90.00 130 HIS A C 1
ATOM 1062 O O . HIS A 1 130 ? -9.137 2.168 0.986 1.00 90.00 130 HIS A O 1
ATOM 1068 N N . LEU A 1 131 ? -9.623 2.160 3.173 1.00 91.88 131 LEU A N 1
ATOM 1069 C CA . LEU A 1 131 ? -8.268 2.544 3.592 1.00 91.88 131 LEU A CA 1
ATOM 1070 C C . LEU A 1 131 ? -7.208 1.542 3.117 1.00 91.88 131 LEU A C 1
ATOM 1072 O O . LEU A 1 131 ? -6.204 1.945 2.539 1.00 91.88 131 LEU A O 1
ATOM 1076 N N . LYS A 1 132 ? -7.451 0.241 3.317 1.00 93.12 132 LYS A N 1
ATOM 1077 C CA . LYS A 1 132 ? -6.543 -0.830 2.872 1.00 93.12 132 LYS A CA 1
ATOM 1078 C C . LYS A 1 132 ? -6.300 -0.751 1.364 1.00 93.12 132 LYS A C 1
ATOM 1080 O O . LYS A 1 132 ? -5.157 -0.748 0.921 1.00 93.12 132 LYS A O 1
ATOM 1085 N N . PHE A 1 133 ? -7.377 -0.638 0.585 1.00 93.56 133 PHE A N 1
ATOM 1086 C CA . PHE A 1 133 ? -7.294 -0.523 -0.870 1.00 93.56 133 PHE A CA 1
ATOM 1087 C C . PHE A 1 133 ? -6.548 0.745 -1.302 1.00 93.56 133 PHE A C 1
ATOM 1089 O O . PHE A 1 133 ? -5.676 0.681 -2.164 1.00 93.56 133 PHE A O 1
ATOM 1096 N N . PHE A 1 134 ? -6.843 1.879 -0.662 1.00 94.31 134 PHE A N 1
ATOM 1097 C CA . PHE A 1 134 ? -6.172 3.146 -0.925 1.00 94.31 134 PHE A CA 1
ATOM 1098 C C . PHE A 1 134 ? -4.660 3.040 -0.702 1.00 94.31 134 PHE A C 1
ATOM 1100 O O . PHE A 1 134 ? -3.892 3.360 -1.609 1.00 94.31 134 PHE A O 1
ATOM 1107 N N . LEU A 1 135 ? -4.234 2.527 0.456 1.00 95.44 135 LEU A N 1
ATOM 1108 C CA . LEU A 1 135 ? -2.817 2.341 0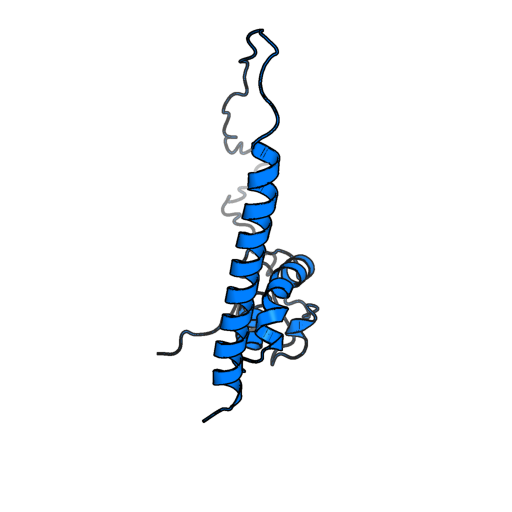.771 1.00 95.44 135 LEU A CA 1
ATOM 1109 C C . LEU A 1 135 ? -2.150 1.387 -0.229 1.00 95.44 135 LEU A C 1
ATOM 1111 O O . LEU A 1 135 ? -1.110 1.716 -0.794 1.00 95.44 135 LEU A O 1
ATOM 1115 N N . CYS A 1 136 ? -2.775 0.255 -0.550 1.00 96.69 136 CYS A N 1
ATOM 1116 C CA . CYS A 1 136 ? -2.223 -0.653 -1.553 1.00 96.69 136 CYS A CA 1
ATOM 1117 C C . CYS A 1 136 ? -2.107 -0.003 -2.939 1.00 96.69 136 CYS A C 1
ATOM 1119 O O . CYS A 1 136 ? -1.107 -0.223 -3.608 1.00 96.69 136 CYS A O 1
ATOM 1121 N N . SER A 1 137 ? -3.033 0.874 -3.343 1.00 95.31 137 SER A N 1
ATOM 1122 C CA . SER A 1 137 ? -2.957 1.558 -4.646 1.00 95.31 137 SER A CA 1
ATOM 1123 C C . SER A 1 137 ? -1.766 2.515 -4.796 1.00 95.31 137 SER A C 1
ATOM 1125 O O . SER A 1 137 ? -1.408 2.856 -5.921 1.00 95.31 137 SER A O 1
ATOM 1127 N N . ILE A 1 138 ? -1.155 2.951 -3.687 1.00 95.31 138 ILE A N 1
ATOM 1128 C CA . ILE A 1 138 ? 0.003 3.861 -3.690 1.00 95.31 138 ILE A CA 1
ATOM 1129 C C . ILE A 1 138 ? 1.319 3.159 -3.318 1.00 95.31 138 ILE A C 1
ATOM 1131 O O . ILE A 1 138 ? 2.367 3.541 -3.836 1.00 95.31 138 ILE A O 1
ATOM 1135 N N . TYR A 1 139 ? 1.275 2.118 -2.477 1.00 96.69 139 TYR A N 1
ATOM 1136 C CA . TYR A 1 139 ? 2.448 1.322 -2.081 1.00 96.69 139 TYR A CA 1
ATOM 1137 C C . TYR A 1 139 ? 2.731 0.139 -3.021 1.00 96.69 139 TYR A C 1
ATOM 1139 O O . TYR A 1 139 ? 3.887 -0.224 -3.218 1.00 96.69 139 TYR A O 1
ATOM 1147 N N . ALA A 1 140 ? 1.693 -0.454 -3.606 1.00 96.44 140 ALA A N 1
ATOM 1148 C CA . ALA A 1 140 ? 1.767 -1.541 -4.579 1.00 96.44 140 ALA A CA 1
ATOM 1149 C C . ALA A 1 140 ? 0.812 -1.232 -5.745 1.00 96.44 140 ALA A C 1
ATOM 1151 O O . ALA A 1 140 ? -0.254 -1.848 -5.845 1.00 96.44 140 ALA A O 1
ATOM 1152 N N . PRO A 1 141 ? 1.118 -0.224 -6.580 1.00 94.81 141 PRO A N 1
ATOM 1153 C CA . PRO A 1 141 ? 0.212 0.224 -7.631 1.00 94.81 141 PRO A CA 1
ATOM 1154 C C . PRO A 1 141 ? -0.084 -0.896 -8.630 1.00 94.81 141 PRO A C 1
ATOM 1156 O O . PRO A 1 141 ? 0.806 -1.651 -9.013 1.00 94.81 141 PRO A O 1
ATOM 1159 N N . MET A 1 142 ? -1.329 -0.977 -9.103 1.00 92.88 142 MET A N 1
ATOM 1160 C CA . MET A 1 142 ? -1.735 -1.996 -10.073 1.00 92.88 142 MET A CA 1
ATOM 1161 C C . MET A 1 142 ? -0.843 -1.963 -11.322 1.00 92.88 142 MET A C 1
ATOM 1163 O O . MET A 1 142 ? -0.595 -0.903 -11.898 1.00 92.88 142 MET A O 1
ATOM 1167 N N . CYS A 1 143 ? -0.416 -3.143 -11.771 1.00 91.06 143 CYS A N 1
ATOM 1168 C CA . CYS A 1 143 ? 0.330 -3.320 -13.009 1.00 91.06 143 CYS A CA 1
ATOM 1169 C C . CYS A 1 143 ? -0.423 -4.230 -13.982 1.00 91.06 143 CYS A C 1
ATOM 1171 O O . CYS A 1 143 ? -0.837 -5.334 -13.625 1.00 91.06 143 CYS A O 1
ATOM 1173 N N . THR A 1 144 ? -0.576 -3.771 -15.226 1.00 84.56 144 THR A N 1
ATOM 1174 C CA . THR A 1 144 ? -1.091 -4.571 -16.345 1.00 84.56 144 THR A CA 1
ATOM 1175 C C . THR A 1 144 ? -0.242 -4.306 -17.581 1.00 84.56 144 THR A C 1
ATOM 1177 O O . THR A 1 144 ? 0.194 -3.175 -17.770 1.00 84.56 144 THR A O 1
ATOM 1180 N N . GLU A 1 145 ? -0.061 -5.299 -18.449 1.00 77.31 145 GLU A N 1
ATOM 1181 C CA . GLU A 1 145 ? 0.667 -5.134 -19.723 1.00 77.31 145 GLU A CA 1
ATOM 1182 C C . GLU A 1 145 ? -0.067 -4.222 -20.726 1.00 77.31 145 GLU A C 1
ATOM 1184 O O . GLU A 1 145 ? 0.496 -3.817 -21.734 1.00 77.31 145 GLU A O 1
ATOM 1189 N N . ALA A 1 146 ? -1.337 -3.894 -20.466 1.00 71.88 146 ALA A N 1
ATOM 1190 C CA . ALA A 1 146 ? -2.135 -3.016 -21.319 1.00 71.88 146 ALA A CA 1
ATOM 1191 C C . ALA A 1 146 ? -1.934 -1.519 -21.021 1.00 71.88 146 ALA A C 1
ATOM 1193 O O . ALA A 1 146 ? -2.372 -0.679 -21.807 1.00 71.88 146 ALA A O 1
ATOM 1194 N N . VAL A 1 147 ? -1.349 -1.177 -19.867 1.00 71.06 147 VAL A N 1
ATOM 1195 C CA . VAL A 1 147 ? -1.237 0.201 -19.375 1.00 71.06 147 VAL A CA 1
ATOM 1196 C C . VAL A 1 147 ? 0.129 0.395 -18.723 1.00 71.06 147 VAL A C 1
ATOM 1198 O O . VAL A 1 147 ? 0.415 -0.196 -17.684 1.00 71.06 147 VAL A O 1
ATOM 1201 N N . ASP A 1 148 ? 0.949 1.273 -19.301 1.00 67.44 148 ASP A N 1
ATOM 1202 C CA . ASP A 1 148 ? 2.316 1.546 -18.827 1.00 67.44 148 ASP A CA 1
ATOM 1203 C C . ASP A 1 148 ? 2.406 2.556 -17.677 1.00 67.44 148 ASP A C 1
ATOM 1205 O O . ASP A 1 148 ? 3.493 2.847 -17.181 1.00 67.44 148 ASP A O 1
ATOM 1209 N N . ILE A 1 149 ? 1.269 3.075 -17.219 1.00 71.50 149 ILE A N 1
ATOM 1210 C CA . ILE A 1 149 ? 1.192 3.998 -16.086 1.00 71.50 149 ILE A CA 1
ATOM 1211 C C . ILE A 1 149 ? 0.650 3.289 -14.842 1.00 71.50 149 ILE A C 1
ATOM 1213 O O . ILE A 1 149 ? -0.262 2.465 -14.925 1.00 71.50 149 ILE A O 1
ATOM 1217 N N . SER A 1 150 ? 1.196 3.629 -13.674 1.00 70.94 150 SER A N 1
ATOM 1218 C CA . SER A 1 150 ? 0.633 3.211 -12.392 1.00 70.94 150 SER A CA 1
ATOM 1219 C C . SER A 1 150 ? -0.719 3.894 -12.176 1.00 70.94 150 SER A C 1
ATOM 1221 O O . SER A 1 150 ? -0.848 5.115 -12.270 1.00 70.94 150 SER A O 1
ATOM 1223 N N . VAL A 1 151 ? -1.747 3.095 -11.891 1.00 73.75 151 VAL A N 1
ATOM 1224 C CA . VAL A 1 151 ? -3.089 3.603 -11.582 1.00 73.75 151 VAL A CA 1
ATOM 1225 C C . VAL A 1 151 ? -3.237 3.692 -10.067 1.00 73.75 151 VAL A C 1
ATOM 1227 O O . VAL A 1 151 ? -3.214 2.670 -9.381 1.00 73.75 151 VAL A O 1
ATOM 1230 N N . THR A 1 152 ? -3.387 4.912 -9.551 1.00 78.31 152 THR A N 1
ATOM 1231 C CA . THR A 1 152 ? -3.624 5.192 -8.127 1.00 78.31 152 THR A CA 1
ATOM 1232 C C . THR A 1 152 ? -5.106 5.460 -7.849 1.00 78.31 152 THR A C 1
ATOM 1234 O O . THR A 1 152 ? -5.924 5.582 -8.764 1.00 78.31 152 THR A O 1
ATOM 1237 N N . SER A 1 153 ? -5.476 5.532 -6.568 1.00 83.88 153 SER A N 1
ATOM 1238 C CA . SER A 1 153 ? -6.846 5.867 -6.162 1.00 83.88 153 SER A CA 1
ATOM 1239 C C . SER A 1 153 ? -7.269 7.275 -6.603 1.00 83.88 153 SER A C 1
ATOM 1241 O O . SER A 1 153 ? -6.526 8.243 -6.445 1.00 83.88 153 SER A O 1
ATOM 1243 N N . CYS A 1 154 ? -8.504 7.401 -7.092 1.00 86.50 154 CYS A N 1
ATOM 1244 C CA . CYS A 1 154 ? -9.101 8.681 -7.477 1.00 86.50 154 CYS A CA 1
ATOM 1245 C C . CYS A 1 154 ? -9.490 9.536 -6.258 1.00 86.50 154 CYS A C 1
ATOM 1247 O O . CYS A 1 154 ? -9.841 9.015 -5.198 1.00 86.50 154 CYS A O 1
ATOM 1249 N N . ARG A 1 155 ? -9.534 10.862 -6.440 1.00 86.44 155 ARG A N 1
ATOM 1250 C CA . ARG A 1 155 ? -10.213 11.781 -5.514 1.00 86.44 155 ARG A CA 1
ATOM 1251 C C . ARG A 1 155 ? -11.724 11.695 -5.757 1.00 86.44 155 ARG A C 1
ATOM 1253 O O . ARG A 1 155 ? -12.159 11.904 -6.884 1.00 86.44 155 ARG A O 1
ATOM 1260 N N . SER A 1 156 ? -12.509 11.386 -4.726 1.00 79.62 156 SER A N 1
ATOM 1261 C CA . SER A 1 156 ? -13.973 11.495 -4.787 1.00 79.62 156 SER A CA 1
ATOM 1262 C C . SER A 1 156 ? -14.380 12.972 -4.758 1.00 79.62 156 SER A C 1
ATOM 1264 O O . SER A 1 156 ? -13.904 13.696 -3.879 1.00 79.62 156 SER A O 1
ATOM 1266 N N . ASP A 1 157 ? -15.213 13.407 -5.706 1.00 51.84 157 ASP A N 1
ATOM 1267 C CA . ASP A 1 157 ? -15.787 14.764 -5.752 1.00 51.84 157 ASP A CA 1
ATOM 1268 C C . ASP A 1 157 ? -16.898 14.981 -4.712 1.00 51.84 157 ASP A C 1
ATOM 1270 O O . ASP A 1 157 ? -17.672 14.029 -4.446 1.00 51.84 157 ASP A O 1
#

InterPro domains:
  IPR015526 Frizzled/secreted frizzled-related protein [PTHR11309] (68-156)
  IPR020067 Frizzled domain [PF01392] (82-156)
  IPR020067 Frizzled domain [PS50038] (77-157)
  IPR020067 Frizzled domain [SM00063] (81-157)
  IPR036790 Frizzled cysteine-rich domain superfamily [G3DSA:1.10.2000.10] (68-157)
  IPR036790 Frizzled cysteine-rich domain superfamily [SSF63501] (80-156)

Foldseek 3Di:
DDPLQVLVVVVVVVVVVVVVVVVVVVVVVVVVVVVDDDDDDDDDDDDDDDDDDDDDDDPDDDDDDDDDPPPPPPPPPPLQDWDFDPQPLCCPEPAGTFGDDFQVRDRDLVVLSVVLVVCVVVVVSCNDPCPSVQSCCRSGFHDDPVDSDGDHDDDDD

Sequence (157 aa):
MHPGKYFCLLRISYLLIFIVHYSISDNFENHLQQSVISENDFYDHDDGDLDDDQQHPDHRSSIINGQTKNSNQFSGSEEARCERITIPLCLDTPYNFTRMPNLFDHHDQQSAAVSIEEYNLLINQECSEHLKFFLCSIYAPMCTEAVDISVTSCRSD